Protein AF-A0A350DIW4-F1 (afdb_monomer_lite)

Secondary structure (DSSP, 8-state):
---EEETTEEE-HHHHHHHHTTTT-STT-TT---TTHHHHHHS--HHHHHHHHHHHTTTHHHHHHHHHHHHHHHHHHHHHHHHHHHHHHHHHHHHHHHHHHHHHH-

pLDDT: mean 87.43, std 9.8, range [58.34, 98.19]

Sequence (106 aa):
QSNYFFNGQKCRRRDIADLFMGTGLGPRSYAIIGQGMISRLIEARPDDLRATLEEAAGISKYKERRRETENRMRRTQENLERLDDIREELDKQLERLKRQAEAAKR

Structure (mmCIF, N/CA/C/O backbone):
data_AF-A0A350DIW4-F1
#
_entry.id   AF-A0A350DIW4-F1
#
loop_
_atom_site.group_PDB
_atom_site.id
_atom_site.type_symbol
_atom_site.label_atom_id
_atom_site.label_alt_id
_atom_site.label_comp_id
_atom_site.label_asym_id
_atom_site.label_entity_id
_atom_site.label_seq_id
_atom_site.pdbx_PDB_ins_code
_atom_site.Cartn_x
_atom_site.Cartn_y
_atom_site.Cartn_z
_atom_site.occupancy
_atom_site.B_iso_or_equiv
_atom_site.auth_seq_id
_atom_site.auth_comp_id
_atom_site.auth_asym_id
_atom_site.auth_atom_id
_atom_site.pdbx_PDB_model_num
ATOM 1 N N . GLN A 1 1 ? 26.970 12.673 3.145 1.00 58.34 1 GLN A N 1
ATOM 2 C CA . GLN A 1 1 ? 25.506 12.613 2.927 1.00 58.34 1 GLN A CA 1
ATOM 3 C C . GLN A 1 1 ? 25.185 13.346 1.635 1.00 58.34 1 GLN A C 1
ATOM 5 O O . GLN A 1 1 ? 25.654 14.465 1.475 1.00 58.34 1 GLN A O 1
ATOM 10 N N . SER A 1 2 ? 24.438 12.732 0.717 1.00 86.38 2 SER A N 1
ATOM 11 C CA . SER A 1 2 ? 24.038 13.374 -0.545 1.00 86.38 2 SER A CA 1
ATOM 12 C C . SER A 1 2 ? 22.860 14.326 -0.320 1.00 86.38 2 SER A C 1
ATOM 14 O O . SER A 1 2 ? 21.895 13.956 0.350 1.00 86.38 2 SER A O 1
ATOM 16 N N . ASN A 1 3 ? 22.931 15.538 -0.874 1.00 91.75 3 ASN A N 1
ATOM 17 C CA . ASN A 1 3 ? 21.842 16.517 -0.834 1.00 91.75 3 ASN A CA 1
ATOM 18 C C . ASN A 1 3 ? 21.010 16.426 -2.123 1.00 91.75 3 ASN A C 1
ATOM 20 O O . ASN A 1 3 ? 21.582 16.354 -3.208 1.00 91.75 3 ASN A O 1
ATOM 24 N N . TYR A 1 4 ? 19.679 16.442 -2.002 1.00 91.88 4 TYR A N 1
ATOM 25 C CA . TYR A 1 4 ? 18.741 16.411 -3.131 1.00 91.88 4 TYR A CA 1
ATOM 26 C C . TYR A 1 4 ? 17.889 17.679 -3.134 1.00 91.88 4 TYR A C 1
ATOM 28 O O . TYR A 1 4 ? 17.479 18.151 -2.069 1.00 91.88 4 TYR A O 1
ATOM 36 N N . PHE A 1 5 ? 17.620 18.215 -4.325 1.00 93.06 5 PHE A N 1
ATOM 37 C CA . PHE A 1 5 ? 16.854 19.443 -4.514 1.00 93.06 5 PHE A CA 1
ATOM 38 C C . PHE A 1 5 ? 15.819 19.268 -5.626 1.00 93.06 5 PHE A C 1
ATOM 40 O O . PHE A 1 5 ? 16.118 18.675 -6.660 1.00 93.06 5 PHE A O 1
ATOM 47 N N . PHE A 1 6 ? 14.624 19.814 -5.419 1.00 90.88 6 PHE A N 1
ATOM 48 C CA . PHE A 1 6 ? 13.571 19.924 -6.425 1.00 90.88 6 PHE A CA 1
ATOM 49 C C . PHE A 1 6 ? 13.101 21.377 -6.464 1.00 90.88 6 PHE A C 1
ATOM 51 O O . PHE A 1 6 ? 12.743 21.927 -5.425 1.00 90.88 6 PHE A O 1
ATOM 58 N N . ASN A 1 7 ? 13.166 22.026 -7.631 1.00 91.69 7 ASN A N 1
ATOM 59 C CA . ASN A 1 7 ? 12.858 23.456 -7.791 1.00 91.69 7 ASN A CA 1
ATOM 60 C C . ASN A 1 7 ? 13.548 24.360 -6.743 1.00 91.69 7 ASN A C 1
ATOM 62 O O . ASN A 1 7 ? 12.949 25.288 -6.208 1.00 91.69 7 ASN A O 1
ATOM 66 N N . GLY A 1 8 ? 14.804 24.054 -6.397 1.00 90.62 8 GLY A N 1
ATOM 67 C CA . GLY A 1 8 ? 15.586 24.798 -5.400 1.00 90.62 8 GLY A CA 1
ATOM 68 C C . GLY A 1 8 ? 15.281 24.464 -3.934 1.00 90.62 8 GLY A C 1
ATOM 69 O O . GLY A 1 8 ? 16.035 24.870 -3.053 1.00 90.62 8 GLY A O 1
ATOM 70 N N . GLN A 1 9 ? 14.242 23.677 -3.643 1.00 94.19 9 GLN A N 1
ATOM 71 C CA . GLN A 1 9 ? 13.930 23.228 -2.286 1.00 94.19 9 GLN A CA 1
ATOM 72 C C . GLN A 1 9 ? 14.593 21.890 -1.969 1.00 94.19 9 GLN A C 1
ATOM 74 O O . GLN A 1 9 ? 14.608 20.973 -2.791 1.00 94.19 9 GLN A O 1
ATOM 79 N N . LYS A 1 10 ? 15.129 21.757 -0.750 1.00 93.81 10 LYS A N 1
ATOM 80 C CA . LYS A 1 10 ? 15.718 20.501 -0.276 1.00 93.81 10 LYS A CA 1
ATOM 81 C C . LYS A 1 10 ? 14.625 19.438 -0.140 1.00 93.81 10 LYS A C 1
ATOM 83 O O . LYS A 1 10 ? 13.627 19.660 0.538 1.00 93.81 10 LYS A O 1
ATOM 88 N N . CYS A 1 11 ? 14.843 18.276 -0.741 1.00 92.44 11 CYS A N 1
ATOM 89 C CA . CYS A 1 11 ? 13.914 17.147 -0.710 1.00 92.44 11 CYS A CA 1
ATOM 90 C C . CYS A 1 11 ? 14.646 15.845 -0.368 1.00 92.44 11 CYS A C 1
ATOM 92 O O . CYS A 1 11 ? 15.871 15.808 -0.202 1.00 92.44 11 CYS A O 1
ATOM 94 N N . ARG A 1 12 ? 13.892 14.758 -0.213 1.00 91.56 12 ARG A N 1
ATOM 95 C CA . ARG A 1 12 ? 14.447 13.422 0.005 1.00 91.56 12 ARG A CA 1
ATOM 96 C C . ARG A 1 12 ? 14.740 12.772 -1.342 1.00 91.56 12 ARG A C 1
ATOM 98 O O . ARG A 1 12 ? 14.054 13.000 -2.332 1.00 91.56 12 ARG A O 1
ATOM 105 N N . ARG A 1 13 ? 15.702 11.843 -1.354 1.00 89.00 13 ARG A N 1
ATOM 106 C CA . ARG A 1 13 ? 15.973 10.989 -2.525 1.00 89.00 13 ARG A CA 1
ATOM 107 C C . ARG A 1 13 ? 14.713 10.276 -3.031 1.00 89.00 13 ARG A C 1
ATOM 109 O O . ARG A 1 13 ? 14.567 10.081 -4.231 1.00 89.00 13 ARG A O 1
ATOM 116 N N . ARG A 1 14 ? 13.837 9.864 -2.105 1.00 86.19 14 ARG A N 1
ATOM 117 C CA . ARG A 1 14 ? 12.579 9.179 -2.422 1.00 86.19 14 ARG A CA 1
ATOM 118 C C . ARG A 1 14 ? 11.642 10.077 -3.227 1.00 86.19 14 ARG A C 1
ATOM 120 O O . ARG A 1 14 ? 11.138 9.618 -4.235 1.00 86.19 14 ARG A O 1
ATOM 127 N N . ASP A 1 15 ? 11.512 11.346 -2.856 1.00 87.62 15 ASP A N 1
ATOM 128 C CA . ASP A 1 15 ? 10.621 12.293 -3.537 1.00 87.62 15 ASP A CA 1
ATOM 129 C C . ASP A 1 15 ? 11.025 12.472 -5.013 1.00 87.62 15 ASP A C 1
ATOM 131 O O . ASP A 1 15 ? 10.182 12.452 -5.907 1.00 87.62 15 ASP A O 1
ATOM 135 N N . ILE A 1 16 ? 12.334 12.554 -5.282 1.00 87.31 16 ILE A N 1
ATOM 136 C CA . ILE A 1 16 ? 12.873 12.585 -6.650 1.00 87.31 16 ILE A CA 1
ATOM 137 C C . ILE A 1 16 ? 12.607 11.261 -7.382 1.00 87.31 16 ILE A C 1
ATOM 139 O O . ILE A 1 16 ? 12.189 11.269 -8.536 1.00 87.31 16 ILE A O 1
ATOM 143 N N . ALA A 1 17 ? 12.836 10.117 -6.733 1.00 82.75 17 ALA A N 1
ATOM 144 C CA . ALA A 1 17 ? 12.596 8.809 -7.345 1.00 82.75 17 ALA A CA 1
ATOM 145 C C . ALA A 1 17 ? 11.112 8.589 -7.691 1.00 82.75 17 ALA A C 1
ATOM 147 O O . ALA A 1 17 ? 10.809 8.060 -8.758 1.00 82.75 17 ALA A O 1
ATOM 148 N N . ASP A 1 18 ? 10.203 9.038 -6.826 1.00 81.38 18 ASP A N 1
ATOM 149 C CA . ASP A 1 18 ? 8.755 8.936 -7.015 1.00 81.38 18 ASP A CA 1
ATOM 150 C C . ASP A 1 18 ? 8.273 9.831 -8.170 1.00 81.38 18 ASP A C 1
ATOM 152 O O . ASP A 1 18 ? 7.369 9.440 -8.909 1.00 81.38 18 ASP A O 1
ATOM 156 N N . LEU A 1 19 ? 8.911 10.991 -8.388 1.00 83.75 19 LEU A N 1
ATOM 157 C CA . LEU A 1 19 ? 8.634 11.869 -9.532 1.00 83.75 19 LEU A CA 1
ATOM 158 C C . LEU A 1 19 ? 8.946 11.184 -10.870 1.00 83.75 19 LEU A C 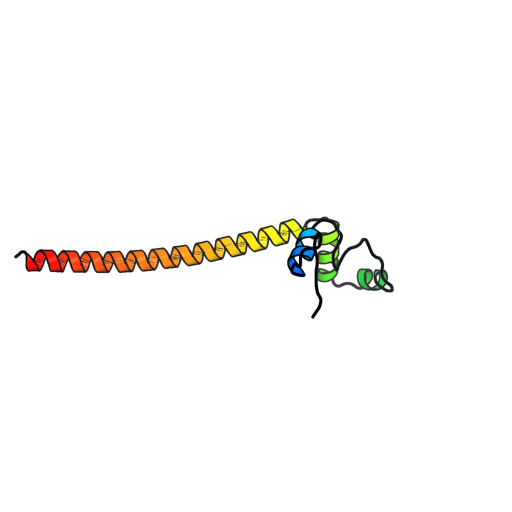1
ATOM 160 O O . LEU A 1 19 ? 8.167 11.266 -11.819 1.00 83.75 19 LEU A O 1
ATOM 164 N N . PHE A 1 20 ? 10.086 10.499 -10.937 1.00 79.38 20 PHE A N 1
ATOM 165 C CA . PHE A 1 20 ? 10.536 9.796 -12.136 1.00 79.38 20 PHE A CA 1
ATOM 166 C C . PHE A 1 20 ? 9.876 8.414 -12.306 1.00 79.38 20 PHE A C 1
ATOM 168 O O . PHE A 1 20 ? 9.889 7.838 -13.397 1.00 79.38 20 PHE A O 1
ATOM 175 N N . MET A 1 21 ? 9.208 7.896 -11.275 1.00 77.50 21 MET A N 1
ATOM 176 C CA . MET A 1 21 ? 8.528 6.606 -11.327 1.00 77.50 21 MET A CA 1
ATOM 177 C C . MET A 1 21 ? 7.424 6.571 -12.400 1.00 77.50 21 MET A C 1
ATOM 179 O O . MET A 1 21 ? 6.429 7.300 -12.357 1.00 77.50 21 MET A O 1
ATOM 183 N N . GLY A 1 22 ? 7.575 5.648 -13.353 1.00 68.12 22 GLY A N 1
ATOM 184 C CA . GLY A 1 22 ? 6.645 5.464 -14.471 1.00 68.12 22 GLY A CA 1
ATOM 185 C C . GLY A 1 22 ? 6.893 6.391 -15.665 1.00 68.12 22 GLY A C 1
ATOM 186 O O . GLY A 1 22 ? 6.128 6.337 -16.618 1.00 68.12 22 GLY A O 1
ATOM 187 N N . THR A 1 23 ? 7.952 7.207 -15.639 1.00 74.94 23 THR A N 1
ATOM 188 C CA . THR A 1 23 ? 8.410 7.984 -16.810 1.00 74.94 23 THR A CA 1
ATOM 189 C C . THR A 1 23 ? 9.396 7.214 -17.694 1.00 74.94 23 THR A C 1
ATOM 191 O O . THR A 1 23 ? 9.821 7.720 -18.726 1.00 74.94 23 THR A O 1
ATOM 194 N N . GLY A 1 24 ? 9.806 6.012 -17.272 1.00 67.56 24 GLY A N 1
ATOM 195 C CA . GLY A 1 24 ? 10.900 5.259 -17.895 1.00 67.56 24 GLY A CA 1
ATOM 196 C C . GLY A 1 24 ? 12.294 5.788 -17.535 1.00 67.56 24 GLY A C 1
ATOM 197 O O . GLY A 1 24 ? 13.288 5.136 -17.833 1.00 67.56 24 GLY A O 1
ATOM 198 N N . LEU A 1 25 ? 12.380 6.935 -16.853 1.00 71.38 25 LEU A N 1
ATOM 199 C CA . LEU A 1 25 ? 13.610 7.480 -16.289 1.00 71.38 25 LEU A CA 1
ATOM 200 C C . LEU A 1 25 ? 13.705 7.044 -14.821 1.00 71.38 25 LEU A C 1
ATOM 202 O O . LEU A 1 25 ? 12.749 7.145 -14.065 1.00 71.38 25 LEU A O 1
ATOM 206 N N . GLY A 1 26 ? 14.842 6.500 -14.409 1.00 67.75 26 GLY A N 1
ATOM 207 C CA . GLY A 1 26 ? 15.015 5.839 -13.119 1.00 67.75 26 GLY A CA 1
ATOM 208 C C . GLY A 1 26 ? 16.355 5.102 -13.054 1.00 67.75 26 GLY A C 1
ATOM 209 O O . GLY A 1 26 ? 17.073 5.051 -14.052 1.00 67.75 26 GLY A O 1
ATOM 210 N N . PRO A 1 27 ? 16.721 4.507 -11.906 1.00 62.25 27 PRO A N 1
ATOM 211 C CA . PRO A 1 27 ? 17.985 3.776 -11.757 1.00 62.25 27 PRO A CA 1
ATOM 212 C C . PRO A 1 27 ? 18.115 2.576 -12.707 1.00 62.25 27 PRO A C 1
ATOM 214 O O . PRO A 1 27 ? 19.219 2.106 -12.955 1.00 62.25 27 PRO A O 1
ATOM 217 N N . ARG A 1 28 ? 16.979 2.078 -13.206 1.00 62.88 28 ARG A N 1
ATOM 218 C CA . ARG A 1 28 ? 16.856 0.991 -14.181 1.00 62.88 28 ARG A CA 1
ATOM 219 C C . ARG A 1 28 ? 16.240 1.467 -15.506 1.00 62.88 28 ARG A C 1
ATOM 221 O O . ARG A 1 28 ? 15.713 0.674 -16.278 1.00 62.88 28 ARG A O 1
ATOM 228 N N . SER A 1 29 ? 16.375 2.765 -15.782 1.00 67.31 29 SER A N 1
ATOM 229 C CA .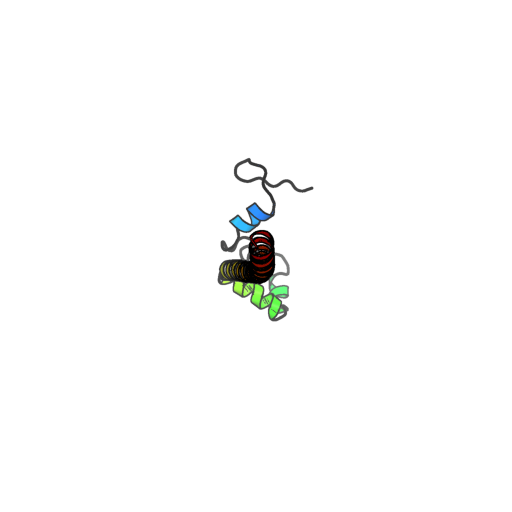 SER A 1 29 ? 15.985 3.377 -17.048 1.00 67.31 29 SER A CA 1
ATOM 230 C C . SER A 1 29 ? 16.598 2.635 -18.229 1.00 67.31 29 SER A C 1
ATOM 232 O O . SER A 1 29 ? 17.816 2.482 -18.314 1.00 67.31 29 SER A O 1
ATOM 234 N N . TYR A 1 30 ? 15.753 2.243 -19.178 1.00 66.81 30 TYR A N 1
ATOM 235 C CA . TYR A 1 30 ? 16.185 1.741 -20.481 1.00 66.81 30 TYR A CA 1
ATOM 236 C C . TYR A 1 30 ? 16.702 2.864 -21.396 1.00 66.81 30 TYR A C 1
ATOM 238 O O . TYR A 1 30 ? 17.238 2.585 -22.464 1.00 66.81 30 TYR A O 1
ATOM 246 N N . ALA A 1 31 ? 16.548 4.135 -21.004 1.00 70.69 31 ALA A N 1
ATOM 247 C CA . ALA A 1 31 ? 16.972 5.282 -21.804 1.00 70.69 31 ALA A CA 1
ATOM 248 C C . ALA A 1 31 ? 18.494 5.521 -21.771 1.00 70.69 31 ALA A C 1
ATOM 250 O O . ALA A 1 31 ? 18.989 6.387 -22.489 1.00 70.69 31 ALA A O 1
ATOM 251 N N . ILE A 1 32 ? 19.245 4.781 -20.946 1.00 75.62 32 ILE A N 1
ATOM 252 C CA . ILE A 1 32 ? 20.707 4.869 -20.858 1.00 75.62 32 ILE A CA 1
ATOM 253 C C . ILE A 1 32 ? 21.297 3.482 -21.102 1.00 75.62 32 ILE A C 1
ATOM 255 O O . ILE A 1 32 ? 21.033 2.557 -20.341 1.00 75.62 32 ILE A O 1
ATOM 259 N N . ILE A 1 33 ? 22.140 3.351 -22.130 1.00 79.69 33 ILE A N 1
ATOM 260 C CA . ILE A 1 33 ? 22.853 2.105 -22.436 1.00 79.69 33 ILE A CA 1
ATOM 261 C C . ILE A 1 33 ? 24.291 2.224 -21.929 1.00 79.69 33 ILE A C 1
ATOM 263 O O . ILE A 1 33 ? 25.128 2.894 -22.531 1.00 79.69 33 ILE A O 1
ATOM 267 N N . GLY A 1 34 ? 24.567 1.583 -20.793 1.00 82.69 34 GLY A N 1
ATOM 268 C CA . GLY A 1 34 ? 25.912 1.488 -20.226 1.00 82.69 34 GLY A CA 1
ATOM 269 C C . GLY A 1 34 ? 26.733 0.343 -20.827 1.00 82.69 34 GLY A C 1
ATOM 270 O O . GLY A 1 34 ? 26.194 -0.617 -21.385 1.00 82.69 34 GLY A O 1
ATOM 271 N N . GLN A 1 35 ? 28.056 0.402 -20.661 1.00 86.88 35 GLN A N 1
ATOM 272 C CA . GLN A 1 35 ? 28.945 -0.680 -21.087 1.00 86.88 35 GLN A CA 1
ATOM 273 C C . GLN A 1 35 ? 28.566 -2.008 -20.406 1.00 86.88 35 GLN A C 1
ATOM 275 O O . GLN A 1 35 ? 28.360 -2.069 -19.193 1.00 86.88 35 GLN A O 1
ATOM 280 N N . GLY A 1 36 ? 28.463 -3.080 -21.199 1.00 85.69 36 GLY A N 1
ATOM 281 C CA . GLY A 1 36 ? 28.109 -4.421 -20.717 1.00 85.69 36 GLY A CA 1
ATOM 282 C C . GLY A 1 36 ? 26.629 -4.615 -20.364 1.00 85.69 36 GLY A C 1
ATOM 283 O O . GLY A 1 36 ? 26.253 -5.695 -19.914 1.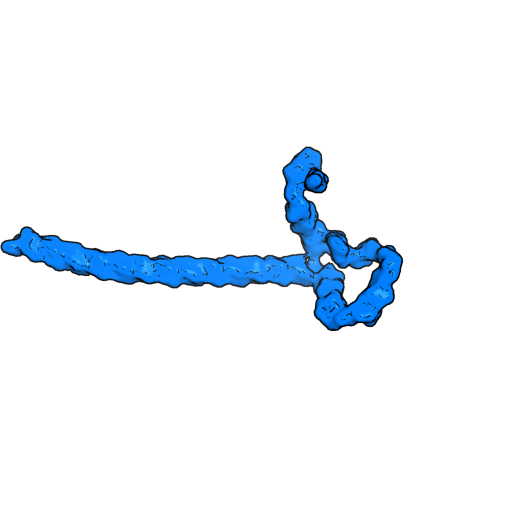00 85.69 36 GLY A O 1
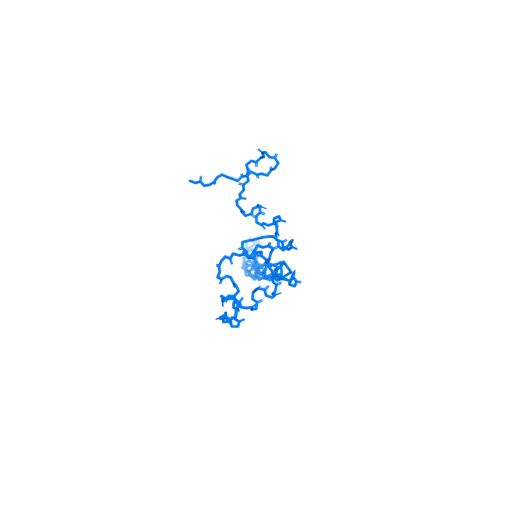ATOM 284 N N . MET A 1 37 ? 25.769 -3.613 -20.573 1.00 84.38 37 MET A N 1
ATOM 285 C CA . MET A 1 37 ? 24.337 -3.719 -20.270 1.00 84.38 37 MET A CA 1
ATOM 286 C C . MET A 1 37 ? 23.621 -4.742 -21.162 1.00 84.38 37 MET A C 1
ATOM 288 O O . MET A 1 37 ? 22.796 -5.500 -20.662 1.00 84.38 37 MET A O 1
ATOM 292 N N . ILE A 1 38 ? 23.970 -4.808 -22.452 1.00 84.31 38 ILE A N 1
ATOM 293 C CA . ILE A 1 38 ? 23.390 -5.782 -23.393 1.00 84.31 38 ILE A CA 1
ATOM 294 C C . ILE A 1 38 ? 23.739 -7.213 -22.969 1.00 84.31 38 ILE A C 1
ATOM 296 O O . ILE A 1 38 ? 22.845 -8.045 -22.858 1.00 84.31 38 ILE A O 1
ATOM 300 N N . SER A 1 39 ? 25.010 -7.486 -22.659 1.00 88.88 39 SER A N 1
ATOM 301 C CA . SER A 1 39 ? 25.447 -8.804 -22.179 1.00 88.88 39 SER A CA 1
ATOM 302 C C . SER A 1 39 ? 24.706 -9.210 -20.905 1.00 88.88 39 SER A C 1
ATOM 304 O O . SER A 1 39 ? 24.160 -10.305 -20.839 1.00 88.88 39 SER A O 1
ATOM 306 N N . ARG A 1 40 ? 24.575 -8.290 -19.937 1.00 84.69 40 ARG A N 1
ATOM 307 C CA . ARG A 1 40 ? 23.807 -8.536 -18.706 1.00 84.69 40 ARG A CA 1
ATOM 308 C C . ARG A 1 40 ? 22.332 -8.822 -18.961 1.00 84.69 40 ARG A C 1
ATOM 310 O O . ARG A 1 40 ? 21.755 -9.597 -18.215 1.00 84.69 40 ARG A O 1
ATOM 317 N N . LEU A 1 41 ? 21.720 -8.186 -19.961 1.00 83.81 41 LEU A N 1
ATOM 318 C CA . LEU A 1 41 ? 20.317 -8.420 -20.303 1.00 83.81 41 LEU A CA 1
ATOM 319 C C . LEU A 1 41 ? 20.118 -9.808 -20.925 1.00 83.81 41 LEU A C 1
ATOM 321 O O . LEU A 1 41 ? 19.144 -10.481 -20.607 1.00 83.81 41 LEU A O 1
ATOM 325 N N . ILE A 1 42 ? 21.047 -10.237 -21.783 1.00 86.75 42 ILE A N 1
ATOM 326 C CA . ILE A 1 42 ? 21.020 -11.557 -22.431 1.00 86.75 42 ILE A CA 1
ATOM 327 C C . ILE A 1 42 ? 21.266 -12.675 -21.410 1.00 86.75 42 ILE A C 1
ATOM 329 O O . ILE A 1 42 ? 20.624 -13.718 -21.468 1.00 86.75 42 ILE A O 1
ATOM 333 N N . GLU A 1 43 ? 22.168 -12.449 -20.456 1.00 91.56 43 GLU A N 1
ATOM 334 C CA . GLU A 1 43 ? 22.519 -13.405 -19.397 1.00 91.56 43 GLU A CA 1
ATOM 335 C C . GLU A 1 43 ? 21.600 -13.309 -18.163 1.00 91.56 43 GLU A C 1
ATOM 337 O O . GLU A 1 43 ? 21.784 -14.040 -17.186 1.00 91.56 43 GLU A O 1
ATOM 342 N N . ALA A 1 44 ? 20.619 -12.400 -18.170 1.00 88.69 44 ALA A N 1
ATOM 343 C CA . ALA A 1 44 ? 19.757 -12.152 -17.022 1.00 88.69 44 ALA A CA 1
ATOM 344 C C . ALA A 1 44 ? 18.909 -13.380 -16.677 1.00 88.69 44 ALA A C 1
ATOM 346 O O . ALA A 1 44 ? 18.323 -14.041 -17.537 1.00 88.69 44 ALA A O 1
ATOM 347 N N . ARG A 1 45 ? 18.756 -13.638 -15.375 1.00 93.94 45 ARG A N 1
ATOM 348 C CA . ARG A 1 45 ? 17.780 -14.622 -14.896 1.00 93.94 45 ARG A CA 1
ATOM 349 C C . ARG A 1 45 ? 16.358 -14.148 -15.219 1.00 93.94 45 ARG A C 1
ATOM 351 O O . ARG A 1 45 ? 16.122 -12.939 -15.274 1.00 93.94 45 ARG A O 1
ATOM 358 N N . PRO A 1 46 ? 15.383 -15.067 -15.337 1.00 91.88 46 PRO A N 1
ATOM 359 C CA . PRO A 1 46 ? 14.004 -14.716 -15.676 1.00 91.88 46 PRO A CA 1
ATOM 360 C C . PRO A 1 46 ? 13.387 -13.624 -14.791 1.00 91.88 46 PRO A C 1
ATOM 362 O O . PRO A 1 46 ? 12.640 -12.787 -15.291 1.00 91.88 46 PRO A O 1
ATOM 365 N N . ASP A 1 47 ? 13.707 -13.596 -13.495 1.00 87.75 47 ASP A N 1
ATOM 366 C CA . ASP A 1 47 ? 13.186 -12.581 -12.571 1.00 87.75 47 ASP A CA 1
ATOM 367 C C . ASP A 1 47 ? 13.770 -11.186 -12.824 1.00 87.75 47 ASP A C 1
ATOM 369 O O . ASP A 1 47 ? 13.044 -10.191 -12.774 1.00 87.75 47 ASP A O 1
ATOM 373 N N . ASP A 1 48 ? 15.063 -11.120 -13.147 1.00 85.12 48 ASP A N 1
ATOM 374 C CA . ASP A 1 48 ? 15.762 -9.874 -13.461 1.00 85.12 48 ASP A CA 1
ATOM 375 C C . ASP A 1 48 ? 15.272 -9.321 -14.812 1.00 85.12 48 ASP A C 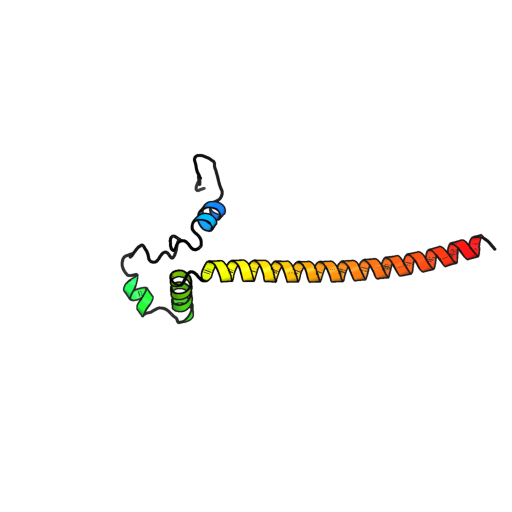1
ATOM 377 O O . ASP A 1 48 ? 14.940 -8.139 -14.920 1.00 85.12 48 ASP A O 1
ATOM 381 N N . LEU A 1 49 ? 15.112 -10.198 -15.812 1.00 86.56 49 LEU A N 1
ATOM 382 C CA . LEU A 1 49 ? 14.547 -9.848 -17.117 1.00 86.56 49 LEU A CA 1
ATOM 383 C C . LEU A 1 49 ? 13.094 -9.369 -17.000 1.00 86.56 49 LEU A C 1
ATOM 385 O O . LEU A 1 49 ? 12.712 -8.376 -17.624 1.00 86.56 49 LEU A O 1
ATOM 389 N N . ARG A 1 50 ? 12.281 -10.039 -16.171 1.00 86.94 50 ARG A N 1
ATOM 390 C CA . ARG A 1 50 ? 10.893 -9.639 -15.914 1.00 86.94 50 ARG A CA 1
ATOM 391 C C . ARG A 1 50 ? 10.834 -8.219 -15.363 1.00 86.94 50 ARG A C 1
ATOM 393 O O . ARG A 1 50 ? 10.050 -7.425 -15.868 1.00 86.94 50 ARG A O 1
ATOM 400 N N . ALA A 1 51 ? 11.672 -7.871 -14.388 1.00 82.25 51 ALA A N 1
ATOM 401 C CA . ALA A 1 51 ? 11.691 -6.519 -13.831 1.00 82.25 51 ALA A CA 1
ATOM 402 C C . ALA A 1 51 ? 11.979 -5.449 -14.902 1.00 82.25 51 ALA A C 1
ATOM 404 O O . ALA A 1 51 ? 11.310 -4.416 -14.927 1.00 82.25 51 ALA A O 1
ATOM 405 N N . THR A 1 52 ? 12.919 -5.708 -15.818 1.00 80.38 52 THR A N 1
ATOM 406 C CA . THR A 1 52 ? 13.223 -4.798 -16.935 1.00 80.38 52 THR A CA 1
ATOM 407 C C . THR A 1 52 ? 12.046 -4.652 -17.898 1.00 80.38 52 THR A C 1
ATOM 409 O O . THR A 1 52 ? 11.708 -3.537 -18.293 1.00 80.38 52 THR A O 1
ATOM 412 N N . LEU A 1 53 ? 11.385 -5.758 -18.250 1.00 83.62 53 LEU A N 1
ATOM 413 C CA . LEU A 1 53 ? 10.206 -5.738 -19.120 1.00 83.62 53 LEU A CA 1
ATOM 414 C C . LEU A 1 53 ? 9.029 -4.995 -18.478 1.00 83.62 53 LEU A C 1
ATOM 416 O O . LEU A 1 53 ? 8.332 -4.241 -19.149 1.00 83.62 53 LEU A O 1
ATOM 420 N N . GLU A 1 54 ? 8.817 -5.173 -17.176 1.00 82.81 54 GLU A N 1
ATOM 421 C CA . GLU A 1 54 ? 7.751 -4.500 -16.429 1.00 82.81 54 GLU A CA 1
ATOM 422 C C . GLU A 1 54 ? 7.959 -2.982 -16.341 1.00 82.81 54 GLU A C 1
ATOM 424 O O . GLU A 1 54 ? 6.996 -2.212 -16.408 1.00 82.81 54 GLU A O 1
ATOM 429 N N . GLU A 1 55 ? 9.215 -2.548 -16.231 1.00 77.62 55 GLU A N 1
ATOM 430 C CA . GLU A 1 55 ? 9.589 -1.135 -16.256 1.00 77.62 55 GLU A CA 1
ATOM 431 C C . GLU A 1 55 ? 9.416 -0.531 -17.651 1.00 77.62 55 GLU A C 1
ATOM 433 O O . GLU A 1 55 ? 8.820 0.540 -17.773 1.00 77.62 55 GLU A O 1
ATOM 438 N N . ALA A 1 56 ? 9.831 -1.248 -18.700 1.00 79.62 56 ALA A N 1
ATOM 439 C CA . ALA A 1 56 ? 9.620 -0.841 -20.089 1.00 79.62 56 ALA A CA 1
ATOM 440 C C . ALA A 1 56 ? 8.127 -0.773 -20.463 1.00 79.62 56 ALA A C 1
ATOM 442 O O . ALA A 1 56 ? 7.704 0.136 -21.172 1.00 79.62 56 ALA A O 1
ATOM 443 N N . ALA A 1 57 ? 7.310 -1.693 -19.945 1.00 82.00 57 ALA A N 1
ATOM 444 C CA . ALA A 1 57 ? 5.859 -1.694 -20.131 1.00 82.00 57 ALA A CA 1
ATOM 445 C C . ALA A 1 57 ? 5.128 -0.649 -19.263 1.00 82.00 57 ALA A C 1
ATOM 447 O O . ALA A 1 57 ? 3.908 -0.519 -19.354 1.00 82.00 57 ALA A O 1
ATOM 448 N N . GLY A 1 58 ? 5.835 0.071 -18.382 1.00 77.94 58 GLY A N 1
ATOM 449 C CA . GLY A 1 58 ? 5.250 1.086 -17.503 1.00 77.94 58 GLY A CA 1
ATOM 450 C C . GLY A 1 58 ? 4.348 0.531 -16.391 1.00 77.94 58 GLY A C 1
ATOM 451 O O . GLY A 1 58 ? 3.695 1.301 -15.682 1.00 77.94 58 GLY A O 1
ATOM 452 N N . ILE A 1 59 ? 4.314 -0.789 -16.184 1.00 82.88 59 ILE A N 1
ATOM 453 C CA . ILE A 1 59 ? 3.427 -1.428 -15.198 1.00 82.88 59 ILE A CA 1
ATOM 454 C C . ILE A 1 59 ? 3.990 -1.394 -13.773 1.00 82.88 59 ILE A C 1
ATOM 456 O O . ILE A 1 59 ? 3.241 -1.594 -12.813 1.00 82.88 59 ILE A O 1
ATOM 460 N N . SER A 1 60 ? 5.277 -1.075 -13.604 1.00 77.81 60 SER A N 1
ATOM 461 C CA . SER A 1 60 ? 5.934 -0.978 -12.292 1.00 77.81 60 SER A CA 1
ATOM 462 C C . SER A 1 60 ? 5.227 -0.004 -11.344 1.00 77.81 60 SER A C 1
ATOM 464 O O . SER A 1 60 ? 5.044 -0.308 -10.166 1.00 77.81 60 SER A O 1
ATOM 466 N N . LYS A 1 61 ? 4.735 1.134 -11.857 1.00 79.31 61 LYS A N 1
ATOM 467 C CA . LYS A 1 61 ? 3.987 2.122 -11.059 1.00 79.31 61 LYS A CA 1
ATOM 468 C C . LYS A 1 61 ? 2.657 1.568 -10.551 1.00 79.31 61 LYS A C 1
ATOM 470 O O . LYS A 1 61 ? 2.284 1.797 -9.402 1.00 79.31 61 LYS A O 1
ATOM 475 N N . TYR A 1 62 ? 1.933 0.852 -11.411 1.00 85.00 62 TYR A N 1
ATOM 476 C CA . TYR A 1 62 ? 0.675 0.215 -11.031 1.00 85.00 62 TYR A CA 1
ATOM 477 C C . TYR A 1 62 ? 0.912 -0.872 -9.979 1.00 85.00 62 TYR A C 1
ATOM 479 O O . TYR A 1 62 ? 0.215 -0.898 -8.967 1.00 85.00 62 TYR A O 1
ATOM 487 N N . LYS A 1 63 ? 1.928 -1.722 -10.178 1.00 85.69 63 LYS A N 1
ATOM 488 C CA . LYS A 1 63 ? 2.298 -2.770 -9.220 1.00 85.69 63 LYS A CA 1
ATOM 489 C C . LYS A 1 63 ? 2.647 -2.214 -7.844 1.00 85.69 63 LYS A C 1
ATOM 491 O O . LYS A 1 63 ? 2.148 -2.737 -6.850 1.00 85.69 63 LYS A O 1
ATOM 496 N N . GLU A 1 64 ? 3.448 -1.153 -7.782 1.00 84.00 64 GLU A N 1
ATOM 497 C CA . GLU A 1 64 ? 3.819 -0.546 -6.501 1.00 84.00 64 GLU A CA 1
ATOM 498 C C . GLU A 1 64 ? 2.592 0.044 -5.793 1.00 84.00 64 GLU A C 1
ATOM 500 O O . GLU A 1 64 ? 2.337 -0.271 -4.632 1.00 84.00 64 GLU A O 1
AT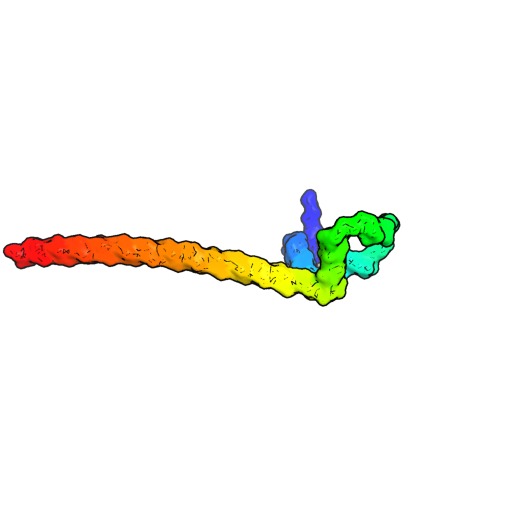OM 505 N N . ARG A 1 65 ? 1.745 0.793 -6.515 1.00 87.31 65 ARG A N 1
ATOM 506 C CA . ARG A 1 65 ? 0.488 1.330 -5.960 1.00 87.31 65 ARG A CA 1
ATOM 507 C C . ARG A 1 65 ? -0.455 0.238 -5.470 1.00 87.31 65 ARG A C 1
ATOM 509 O O . ARG A 1 65 ? -1.075 0.385 -4.415 1.00 87.31 65 ARG A O 1
ATOM 516 N N . ARG A 1 66 ? -0.577 -0.854 -6.226 1.00 92.50 66 ARG A N 1
ATOM 517 C CA . ARG A 1 66 ? -1.382 -2.012 -5.834 1.00 92.50 66 ARG A CA 1
ATOM 518 C C . ARG A 1 66 ? -0.850 -2.617 -4.537 1.00 92.50 66 ARG A C 1
ATOM 520 O O . ARG A 1 66 ? -1.625 -2.796 -3.604 1.00 92.50 66 ARG A O 1
ATOM 527 N N . ARG A 1 67 ? 0.462 -2.837 -4.440 1.00 92.88 67 ARG A N 1
ATOM 528 C CA . ARG A 1 67 ? 1.115 -3.373 -3.238 1.00 92.88 67 ARG A CA 1
ATOM 529 C C . ARG A 1 67 ? 0.934 -2.466 -2.019 1.00 92.88 67 ARG A C 1
ATOM 531 O O . ARG A 1 67 ? 0.645 -2.952 -0.927 1.00 92.88 67 ARG A O 1
ATOM 538 N N . GLU A 1 68 ? 1.096 -1.153 -2.176 1.00 92.06 68 GLU A N 1
ATOM 539 C CA . GLU A 1 68 ? 0.849 -0.186 -1.098 1.00 92.06 68 GLU A CA 1
ATOM 540 C C . GLU A 1 68 ? -0.612 -0.219 -0.635 1.00 92.06 68 GLU A C 1
ATOM 542 O O . GLU A 1 68 ? -0.881 -0.213 0.568 1.00 92.06 68 GLU A O 1
ATOM 547 N N . THR A 1 69 ? -1.550 -0.314 -1.579 1.00 94.69 69 THR A N 1
ATOM 548 C CA . THR A 1 69 ? -2.985 -0.407 -1.287 1.00 94.69 69 THR A CA 1
ATOM 549 C C . THR A 1 69 ? -3.316 -1.702 -0.550 1.00 94.69 69 THR A C 1
ATOM 551 O O . THR A 1 69 ? -3.972 -1.652 0.486 1.00 94.69 69 THR A O 1
ATOM 554 N N . GLU A 1 70 ? -2.812 -2.848 -1.011 1.00 96.75 70 GLU A N 1
ATOM 555 C CA . GLU A 1 70 ? -2.973 -4.150 -0.346 1.00 96.75 70 GLU A CA 1
ATOM 556 C C . GLU A 1 70 ? -2.416 -4.127 1.084 1.00 96.75 70 GLU A C 1
ATOM 558 O O . GLU A 1 70 ? -3.087 -4.546 2.027 1.00 96.75 70 GLU A O 1
ATOM 563 N N . ASN A 1 71 ? -1.229 -3.545 1.279 1.00 97.06 71 ASN A N 1
ATOM 564 C CA . ASN A 1 71 ? -0.655 -3.367 2.612 1.00 97.06 71 ASN A CA 1
ATOM 565 C C . ASN A 1 71 ? -1.517 -2.466 3.506 1.00 97.06 71 ASN A C 1
ATOM 567 O O . ASN A 1 71 ? -1.640 -2.732 4.703 1.00 97.06 71 ASN A O 1
ATOM 571 N N . ARG A 1 72 ? -2.096 -1.394 2.951 1.00 96.62 72 ARG A N 1
ATOM 572 C CA . ARG A 1 72 ? -2.987 -0.494 3.690 1.00 96.62 72 ARG A CA 1
ATOM 573 C C . ARG A 1 72 ? -4.282 -1.200 4.080 1.00 96.62 72 ARG A C 1
ATOM 575 O O . ARG A 1 72 ? -4.675 -1.087 5.234 1.00 96.62 72 ARG A O 1
ATOM 582 N N . MET A 1 73 ? -4.889 -1.955 3.164 1.00 97.50 73 MET A N 1
ATOM 583 C CA . MET A 1 73 ? -6.093 -2.746 3.436 1.00 97.50 73 MET A CA 1
ATOM 584 C C . MET A 1 73 ? -5.853 -3.761 4.553 1.00 97.50 73 MET A C 1
ATOM 586 O O . MET A 1 73 ? -6.633 -3.804 5.498 1.00 97.50 73 MET A O 1
ATOM 590 N N . ARG A 1 74 ? -4.737 -4.502 4.509 1.00 97.81 74 ARG A N 1
ATOM 591 C CA . ARG A 1 74 ? -4.381 -5.448 5.576 1.00 97.81 74 ARG A CA 1
ATOM 592 C C . ARG A 1 74 ? -4.254 -4.761 6.938 1.00 97.81 74 ARG A C 1
ATOM 594 O O . ARG A 1 74 ? -4.840 -5.224 7.904 1.00 97.81 74 ARG A O 1
ATOM 601 N N . ARG A 1 75 ? -3.556 -3.623 7.011 1.00 97.69 75 ARG A N 1
ATOM 602 C CA . ARG A 1 75 ? -3.446 -2.850 8.263 1.00 97.69 75 ARG A CA 1
ATOM 603 C C . ARG A 1 75 ? -4.799 -2.349 8.761 1.00 97.69 75 ARG A C 1
ATOM 605 O O . ARG A 1 75 ? -5.033 -2.300 9.960 1.00 97.69 75 ARG A O 1
ATOM 612 N N . THR A 1 76 ? -5.679 -1.929 7.854 1.00 97.50 76 THR A N 1
ATOM 613 C CA . THR A 1 76 ? -7.039 -1.526 8.222 1.00 97.50 76 THR A CA 1
ATOM 614 C C . THR A 1 76 ? -7.816 -2.703 8.800 1.00 97.50 76 THR A C 1
ATOM 616 O O . THR A 1 76 ? -8.469 -2.521 9.819 1.00 97.50 76 THR A O 1
ATOM 619 N N . GLN A 1 77 ? -7.698 -3.892 8.209 1.00 97.94 77 GLN A N 1
ATOM 620 C CA . GLN A 1 77 ? -8.332 -5.108 8.713 1.00 97.94 77 GLN A CA 1
ATOM 621 C C . GLN A 1 77 ? -7.842 -5.466 10.126 1.00 97.94 77 GLN A C 1
ATOM 623 O O . GLN A 1 77 ? -8.658 -5.610 11.028 1.00 97.94 77 GLN A O 1
ATOM 628 N N . GLU A 1 78 ? -6.524 -5.479 10.347 1.00 98.12 78 GLU A N 1
ATOM 629 C CA . GLU A 1 78 ? -5.920 -5.708 11.672 1.00 98.12 78 GLU A CA 1
ATOM 630 C C . GLU A 1 78 ? -6.417 -4.689 12.719 1.00 98.12 78 GLU A C 1
ATOM 632 O O . GLU A 1 78 ? -6.669 -5.023 13.877 1.00 98.12 78 GLU A O 1
ATOM 637 N N . ASN A 1 79 ? -6.587 -3.423 12.321 1.00 97.94 79 ASN A N 1
ATOM 638 C CA . ASN A 1 79 ? -7.119 -2.394 13.213 1.00 97.94 79 ASN A CA 1
ATOM 639 C C . ASN A 1 79 ? -8.601 -2.610 13.545 1.00 97.94 79 ASN A C 1
ATOM 641 O O . ASN A 1 79 ? -9.004 -2.316 14.667 1.00 97.94 79 ASN A O 1
ATOM 645 N N . LEU A 1 80 ? -9.408 -3.076 12.586 1.00 98.19 80 LEU A N 1
ATOM 646 C CA . LEU A 1 80 ? -10.825 -3.368 12.809 1.00 98.19 80 LEU A CA 1
ATOM 647 C C . LEU A 1 80 ? -10.999 -4.542 13.772 1.00 98.19 80 LEU A C 1
ATOM 649 O O . LEU A 1 80 ? -11.768 -4.418 14.717 1.00 98.19 80 LEU A O 1
ATOM 653 N N . GLU A 1 81 ? -10.222 -5.610 13.599 1.00 98.06 81 GLU A N 1
ATOM 654 C CA . GLU A 1 81 ? -10.219 -6.764 14.510 1.00 98.06 81 GLU A CA 1
ATOM 655 C C . GLU A 1 81 ? -9.921 -6.328 15.948 1.00 98.06 81 GLU A C 1
ATOM 657 O O . GLU A 1 81 ? -10.675 -6.624 16.872 1.00 98.06 81 GLU A O 1
ATOM 662 N N . ARG A 1 82 ? -8.896 -5.489 16.133 1.00 98.06 82 ARG A N 1
ATOM 663 C CA . ARG A 1 82 ? -8.576 -4.929 17.450 1.00 98.06 82 ARG A CA 1
ATOM 664 C C . ARG A 1 82 ? -9.694 -4.047 18.021 1.00 98.06 82 ARG A C 1
ATOM 666 O O . ARG A 1 82 ? -9.863 -3.987 19.237 1.00 98.06 82 ARG A O 1
ATOM 673 N N . LEU A 1 83 ? -10.410 -3.300 17.180 1.00 97.88 83 LEU A N 1
ATOM 674 C CA . LEU A 1 83 ? -11.538 -2.479 17.631 1.00 97.88 83 LEU A CA 1
ATOM 675 C C . LEU A 1 83 ? -12.724 -3.341 18.065 1.00 97.88 83 LEU A C 1
ATOM 677 O O . LEU A 1 83 ? -13.377 -2.995 19.049 1.00 97.88 83 LEU A O 1
ATOM 681 N N . ASP A 1 84 ? -12.985 -4.444 17.365 1.00 98.00 84 ASP A N 1
ATOM 682 C CA . ASP A 1 84 ? -14.026 -5.397 17.741 1.00 98.00 84 ASP A CA 1
ATOM 683 C C . ASP A 1 84 ? -13.709 -6.054 19.094 1.00 98.00 84 ASP A C 1
ATOM 685 O O . ASP A 1 84 ? -14.580 -6.065 19.966 1.00 98.00 84 ASP A O 1
ATOM 689 N N . ASP A 1 85 ? -12.457 -6.463 19.331 1.00 98.06 85 ASP A N 1
ATOM 690 C CA . ASP A 1 85 ? -12.017 -7.000 20.629 1.00 98.06 85 ASP A CA 1
ATOM 691 C C . ASP A 1 85 ? -12.267 -6.006 21.779 1.00 98.06 85 ASP A C 1
ATOM 693 O O . ASP A 1 85 ? -12.819 -6.354 22.827 1.00 98.06 85 ASP A O 1
ATOM 697 N N . ILE A 1 86 ? -11.894 -4.736 21.576 1.00 97.62 86 ILE A N 1
ATOM 698 C CA . ILE A 1 86 ? -12.100 -3.673 22.570 1.00 97.62 86 ILE A CA 1
ATOM 699 C C . ILE A 1 86 ? -13.596 -3.433 22.803 1.00 97.62 86 ILE A C 1
ATOM 701 O O . ILE A 1 86 ? -14.014 -3.227 23.945 1.00 97.62 86 ILE A O 1
ATOM 705 N N . ARG A 1 87 ? -14.417 -3.458 21.745 1.00 97.75 87 ARG A N 1
ATOM 706 C CA . ARG A 1 87 ? -15.872 -3.298 21.869 1.00 97.75 87 ARG A CA 1
ATOM 707 C C . ARG A 1 87 ? -16.463 -4.403 22.742 1.00 97.75 87 ARG A C 1
ATOM 709 O O . ARG A 1 87 ? -17.215 -4.099 23.663 1.00 97.75 87 ARG A O 1
ATOM 716 N N . GLU A 1 88 ? -16.090 -5.658 22.502 1.00 97.94 88 GLU A N 1
ATOM 717 C CA . GLU A 1 88 ? -16.573 -6.786 23.303 1.00 97.94 88 GLU A CA 1
ATOM 718 C C . GLU A 1 88 ? -16.156 -6.691 24.775 1.00 97.94 88 GLU A C 1
ATOM 720 O O . GLU A 1 88 ? -16.922 -7.059 25.673 1.00 97.94 88 GLU A O 1
ATOM 725 N N . GLU A 1 89 ? -14.942 -6.211 25.048 1.00 97.50 89 GLU A N 1
ATOM 726 C CA . GLU A 1 89 ? -14.493 -5.973 26.417 1.00 97.50 89 GLU A CA 1
ATOM 727 C C . GLU A 1 89 ? -15.338 -4.888 27.104 1.00 97.50 89 GLU A C 1
ATOM 729 O O . GLU A 1 89 ? -15.800 -5.084 28.233 1.00 97.50 89 GLU A O 1
ATOM 734 N N . LEU A 1 90 ? -15.598 -3.773 26.416 1.00 97.50 90 LEU A N 1
ATOM 735 C CA . LEU A 1 90 ? -16.428 -2.683 26.933 1.00 97.50 90 LEU A CA 1
ATOM 736 C C . LEU A 1 90 ? -17.876 -3.121 27.181 1.00 97.50 90 LEU A C 1
ATOM 738 O O . LEU A 1 90 ? -18.447 -2.756 28.210 1.00 97.50 90 LEU A O 1
ATOM 742 N N . ASP A 1 91 ? -18.454 -3.948 26.309 1.00 97.25 91 ASP A N 1
ATOM 743 C CA . ASP A 1 91 ? -19.803 -4.494 26.497 1.00 97.25 91 ASP A CA 1
ATOM 744 C C . ASP A 1 91 ? -19.890 -5.352 27.771 1.00 97.25 91 ASP A C 1
ATOM 746 O O . ASP A 1 91 ? -20.824 -5.212 28.570 1.00 97.25 91 ASP A O 1
ATOM 750 N N . LYS A 1 92 ? -18.870 -6.180 28.039 1.00 96.88 92 LYS A N 1
ATOM 751 C CA . LYS A 1 92 ? -18.772 -6.960 29.289 1.00 96.88 92 LYS A CA 1
ATOM 752 C C . LYS A 1 92 ? -18.662 -6.052 30.517 1.00 96.88 92 LYS A C 1
ATOM 754 O O . LYS A 1 92 ? -19.284 -6.330 31.548 1.00 96.88 92 LYS A O 1
ATOM 759 N N . GLN A 1 93 ? -17.889 -4.969 30.427 1.00 96.75 93 GLN A N 1
ATOM 760 C CA . GLN A 1 93 ? -17.761 -3.991 31.512 1.00 96.75 93 GLN A CA 1
ATOM 761 C C . GLN A 1 93 ? -19.085 -3.257 31.771 1.00 96.75 93 GLN A C 1
ATOM 763 O O . GLN A 1 93 ? -19.488 -3.118 32.929 1.00 96.75 93 GLN A O 1
ATOM 768 N N . LEU A 1 94 ? -19.797 -2.853 30.715 1.00 97.12 94 LEU A N 1
ATOM 769 C CA . LEU A 1 94 ? -21.115 -2.222 30.803 1.00 97.12 94 LEU A CA 1
ATOM 770 C C . LEU A 1 94 ? -22.138 -3.135 31.479 1.00 97.12 94 LEU A C 1
ATOM 772 O O . LEU A 1 94 ? -22.841 -2.695 32.388 1.00 97.12 94 LEU A O 1
ATOM 776 N N . GLU A 1 95 ? -22.202 -4.409 31.095 1.00 96.44 95 GLU A N 1
ATOM 777 C CA . GLU A 1 95 ? -23.103 -5.381 31.725 1.00 96.44 95 GLU A CA 1
ATOM 778 C C . GLU A 1 95 ? -22.809 -5.563 33.219 1.00 96.44 95 GLU A C 1
ATOM 780 O O . GLU A 1 95 ? -23.726 -5.595 34.047 1.00 96.44 95 GLU A O 1
ATOM 785 N N . ARG A 1 96 ? -21.528 -5.610 33.603 1.00 96.50 96 ARG A N 1
ATOM 786 C CA . ARG A 1 96 ? -21.134 -5.656 35.017 1.00 96.50 96 ARG A CA 1
ATOM 787 C C . ARG A 1 96 ? -21.582 -4.400 35.771 1.00 96.50 96 ARG A C 1
ATOM 789 O O . ARG A 1 96 ? -22.150 -4.528 36.856 1.00 96.50 96 ARG A O 1
ATOM 796 N N . LEU A 1 97 ? -21.350 -3.214 35.210 1.00 95.88 97 LEU A N 1
ATOM 797 C CA . LEU A 1 97 ? -21.732 -1.940 35.826 1.00 95.88 97 LEU A CA 1
ATOM 798 C C . LEU A 1 97 ? -23.252 -1.815 35.984 1.00 95.88 97 LEU A C 1
ATOM 800 O O . LEU A 1 97 ? -23.716 -1.390 37.041 1.00 95.88 97 LEU A O 1
ATOM 804 N N . LYS A 1 98 ? -24.036 -2.255 34.989 1.00 95.62 98 LYS A N 1
ATOM 805 C CA . LYS A 1 98 ? -25.506 -2.302 35.084 1.00 95.62 98 LYS A CA 1
ATOM 806 C C . LYS A 1 98 ? -25.965 -3.157 36.264 1.00 95.62 98 LYS A C 1
ATOM 808 O O . LYS A 1 98 ? -26.782 -2.704 37.060 1.00 95.62 98 LYS A O 1
ATOM 813 N N . ARG A 1 99 ? -25.405 -4.363 36.426 1.00 94.62 99 ARG A N 1
ATOM 814 C CA . ARG A 1 99 ? -25.738 -5.251 37.558 1.00 94.62 99 ARG A CA 1
ATOM 815 C C . ARG A 1 99 ? -25.387 -4.625 38.907 1.00 94.62 99 ARG A C 1
ATOM 817 O O . ARG A 1 99 ? -26.161 -4.747 39.850 1.00 94.62 99 ARG A O 1
ATOM 824 N N . GLN A 1 100 ? -24.240 -3.954 39.000 1.00 94.12 100 GLN A N 1
ATOM 825 C CA . GLN A 1 100 ? -23.823 -3.261 40.223 1.00 94.12 100 GLN A CA 1
ATOM 826 C C . GLN A 1 100 ? -24.754 -2.091 40.565 1.00 94.12 100 GLN A C 1
ATOM 828 O O . GLN A 1 100 ? -25.124 -1.930 41.725 1.00 94.12 100 GLN A O 1
ATOM 833 N N . ALA A 1 101 ? -25.171 -1.310 39.566 1.00 95.00 101 ALA A N 1
ATOM 834 C CA . ALA A 1 101 ? -26.099 -0.200 39.758 1.00 95.00 101 ALA A CA 1
ATOM 835 C C . ALA A 1 101 ? -27.493 -0.671 40.209 1.00 95.00 101 ALA A C 1
ATOM 837 O O . ALA A 1 101 ? -28.075 -0.070 41.108 1.00 95.00 101 ALA A O 1
ATOM 838 N N . GLU A 1 102 ? -28.014 -1.755 39.627 1.00 94.50 102 GLU A N 1
ATOM 839 C CA . GLU A 1 102 ? -29.286 -2.365 40.046 1.00 94.50 102 GLU A CA 1
ATOM 840 C C . GLU A 1 102 ? -29.221 -2.906 41.481 1.00 94.50 102 GLU A C 1
ATOM 842 O O . GLU A 1 102 ? -30.147 -2.700 42.262 1.00 94.50 102 GLU A O 1
ATOM 847 N N . ALA A 1 103 ? -28.112 -3.550 41.858 1.00 92.69 103 ALA A N 1
ATOM 848 C CA . ALA A 1 103 ? -27.914 -4.045 43.218 1.00 92.69 103 ALA A CA 1
ATOM 849 C C . ALA A 1 103 ? -27.841 -2.916 44.257 1.00 92.69 103 ALA A C 1
ATOM 851 O O . ALA A 1 103 ? -28.345 -3.090 45.356 1.00 92.69 103 ALA A O 1
ATOM 852 N N . ALA A 1 104 ? -27.249 -1.767 43.915 1.00 90.38 104 ALA A N 1
ATOM 853 C CA . ALA A 1 104 ? -27.150 -0.612 44.812 1.00 90.38 104 ALA A CA 1
ATOM 854 C C . ALA A 1 104 ? -28.466 0.178 44.961 1.00 90.38 104 ALA A C 1
ATOM 856 O O . ALA A 1 104 ? -28.590 0.988 45.876 1.00 90.38 104 ALA A O 1
ATOM 857 N N . LYS A 1 105 ? -29.426 -0.010 44.043 1.00 85.06 105 LYS A N 1
ATOM 858 C CA . LYS A 1 105 ? -30.765 0.600 44.108 1.00 85.06 105 LYS A CA 1
ATOM 859 C C . LYS A 1 105 ? -31.769 -0.214 44.935 1.00 85.06 105 LYS A C 1
ATOM 861 O O . LYS A 1 105 ? -32.825 0.327 45.259 1.00 85.06 105 LYS A O 1
ATOM 866 N N . ARG A 1 106 ? -31.480 -1.491 45.202 1.00 60.41 106 ARG A N 1
ATOM 867 C CA . ARG A 1 106 ? -32.261 -2.362 46.093 1.00 60.41 106 ARG A CA 1
ATOM 868 C C . ARG A 1 106 ? -31.792 -2.212 47.531 1.00 60.41 106 ARG A C 1
ATOM 870 O O . ARG A 1 106 ? -32.677 -2.287 48.408 1.00 60.41 106 ARG A O 1
#

Foldseek 3Di:
DDWDDDPNHTDDPVVVQVVCQLVLDHPLRPVDDDPCPVVCLVVDDPVRVVVSVCSVVSVVVVVVVVVVVVVVVVVVVVVVVVVVVVVVVVVVVVVVVVVVVVVVVD

Radius of gyration: 26.91 Å; chains: 1; bounding box: 61×40×70 Å